Protein AF-A0A4P6EZ39-F1 (afdb_monomer_lite)

Foldseek 3Di:
DDDDDDPPPPPPPPPPPPPPPCPDDPPQDQDPDDPCVVVVVVVVVLVVQLVVLVVCCVVPVDPVSVVSNVVSVVVVVCVVVLVVLFVVFKDKDKDWPDQWDAAQDKTKIKIKIFGPFQRAPWKWWQWDWAAAPPDPDRPTRTGTDIDHPPSDRMDMDIDIDRGNHIHRDPPPPDDRPDGDGD

Sequence (182 aa):
MSRHGIPVSAQQGQSPVAAALPLAGERLLPHKGKRYRTRWAAWGLMAAAFAGSLAAAVRTGEAAFCFMAAVLSLVMLISFAAPRIALAGMTAERQLPRSSVRAGEALHGMLHIHSAIPLPFVWFSANDEAVPASSPGRECIRCGTGAMPHVRRSITAEYELALDRGYTGSAISGWPQAICLV

Radius of gyration: 23.98 Å; chains: 1; bounding box: 59×57×66 Å

Secondary structure (DSSP, 8-state):
------------------------------------THHHHHHHHHHHHHHHHHHHHHHH--HHHHHHHHHHHHHHHHHHHHHHHHHHTEEEEEE-S-SEE-TT-EEEEEEEEEESS--TT--EEEEEEE--TT-SS---EEEEEEE---S-SEEEEEEEEE-SS-EE--------S--EE-

pLDDT: mean 73.76, std 16.38, range [42.06, 97.25]

Organism: NCBI:txid2509456

Structure (mmCIF, N/CA/C/O backbone):
data_AF-A0A4P6EZ39-F1
#
_entry.id   AF-A0A4P6EZ39-F1
#
loop_
_atom_site.group_PDB
_atom_site.id
_atom_site.type_symbol
_atom_site.label_atom_id
_atom_site.label_alt_id
_atom_site.label_comp_id
_atom_site.label_asym_id
_atom_site.label_entity_id
_atom_site.label_seq_id
_atom_site.pdbx_PDB_ins_code
_atom_site.Cartn_x
_atom_site.Cartn_y
_atom_site.Cartn_z
_atom_site.occupancy
_atom_site.B_iso_or_equiv
_atom_site.auth_seq_id
_atom_site.auth_comp_id
_atom_site.auth_asym_id
_atom_site.auth_atom_id
_atom_site.pdbx_PDB_model_num
ATOM 1 N N . MET A 1 1 ? 41.288 -40.988 -26.581 1.00 52.28 1 MET A N 1
ATOM 2 C CA . MET A 1 1 ? 40.755 -40.039 -25.578 1.00 52.28 1 MET A CA 1
ATOM 3 C C . MET A 1 1 ? 39.363 -39.608 -26.019 1.00 52.28 1 MET A C 1
ATOM 5 O O . MET A 1 1 ? 39.230 -38.674 -26.799 1.00 52.28 1 MET A O 1
ATOM 9 N N . SER A 1 2 ? 38.338 -40.355 -25.605 1.00 50.62 2 SER A N 1
ATOM 10 C CA . SER A 1 2 ? 36.946 -40.127 -26.010 1.00 50.62 2 SER A CA 1
ATOM 11 C C . SER A 1 2 ? 36.288 -39.119 -25.074 1.00 50.62 2 SER A C 1
ATOM 13 O O . SER A 1 2 ? 36.187 -39.364 -23.875 1.00 50.62 2 SER A O 1
ATOM 15 N N . ARG A 1 3 ? 35.847 -37.979 -25.616 1.00 56.06 3 ARG A N 1
ATOM 16 C CA . ARG A 1 3 ? 35.007 -37.017 -24.895 1.00 56.06 3 ARG A CA 1
ATOM 17 C C . ARG A 1 3 ? 33.594 -37.590 -24.805 1.00 56.06 3 ARG A C 1
ATOM 19 O O . ARG A 1 3 ? 32.886 -37.639 -25.806 1.00 56.06 3 ARG A O 1
ATOM 26 N N . HIS A 1 4 ? 33.197 -38.034 -23.618 1.00 58.97 4 HIS A N 1
ATOM 27 C CA . HIS A 1 4 ? 31.795 -38.294 -23.308 1.00 58.97 4 HIS A CA 1
ATOM 28 C C . HIS A 1 4 ? 31.039 -36.964 -23.260 1.00 58.97 4 HIS A C 1
ATOM 30 O O . HIS A 1 4 ? 31.314 -36.110 -22.419 1.00 58.97 4 HIS A O 1
ATOM 36 N N . GLY A 1 5 ? 30.124 -36.782 -24.212 1.00 55.16 5 GLY A N 1
ATOM 37 C CA . GLY A 1 5 ? 29.180 -35.674 -24.228 1.00 55.16 5 GLY A CA 1
ATOM 38 C C . GLY A 1 5 ? 28.148 -35.857 -23.122 1.00 55.16 5 GLY A C 1
ATOM 39 O O . GLY A 1 5 ? 27.493 -36.893 -23.045 1.00 55.16 5 GLY A O 1
ATOM 40 N N . ILE A 1 6 ? 28.020 -34.849 -22.264 1.00 62.12 6 ILE A N 1
ATOM 41 C CA . ILE A 1 6 ? 26.938 -34.758 -21.287 1.00 62.12 6 ILE A CA 1
ATOM 42 C C . ILE A 1 6 ? 25.687 -34.299 -22.049 1.00 62.12 6 ILE A C 1
ATOM 44 O O . ILE A 1 6 ? 25.729 -33.228 -22.662 1.00 62.12 6 ILE A O 1
ATOM 48 N N . PRO A 1 7 ? 24.582 -35.063 -22.047 1.00 62.81 7 PRO A N 1
ATOM 49 C CA . PRO A 1 7 ? 23.332 -34.593 -22.617 1.00 62.81 7 PRO A CA 1
ATOM 50 C C . PRO A 1 7 ? 22.772 -33.485 -21.720 1.00 62.81 7 PRO A C 1
ATOM 52 O O . PRO A 1 7 ? 22.279 -33.735 -20.620 1.00 62.81 7 PRO A O 1
ATOM 55 N N . VAL A 1 8 ? 22.861 -32.241 -22.195 1.00 63.12 8 VAL A N 1
ATOM 56 C CA . VAL A 1 8 ? 22.140 -31.103 -21.620 1.00 63.12 8 VAL A CA 1
ATOM 57 C C . VAL A 1 8 ? 20.658 -31.346 -21.879 1.00 63.12 8 VAL A C 1
ATOM 59 O O . VAL A 1 8 ? 20.129 -31.048 -22.947 1.00 63.12 8 VAL A O 1
ATOM 62 N N . SER A 1 9 ? 19.997 -31.956 -20.901 1.00 57.66 9 SER A N 1
ATOM 63 C CA . SER A 1 9 ? 18.547 -32.079 -20.885 1.00 57.66 9 SER A CA 1
ATOM 64 C C . SER A 1 9 ? 17.978 -30.688 -20.640 1.00 57.66 9 SER A C 1
ATOM 66 O O . SER A 1 9 ? 17.965 -30.197 -19.513 1.00 57.66 9 SER A O 1
ATOM 68 N N . ALA A 1 10 ? 17.551 -30.033 -21.719 1.00 49.94 10 ALA A N 1
ATOM 69 C CA . ALA A 1 10 ? 16.733 -28.834 -21.673 1.00 49.94 10 ALA A CA 1
ATOM 70 C C . ALA A 1 10 ? 15.385 -29.198 -21.035 1.00 49.94 10 ALA A C 1
ATOM 72 O O . ALA A 1 10 ? 14.413 -29.518 -21.718 1.00 49.94 10 ALA A O 1
ATOM 73 N N . GLN A 1 11 ? 15.328 -29.186 -19.703 1.00 46.72 11 GLN A N 1
ATOM 74 C CA . GLN A 1 11 ? 14.069 -29.150 -18.975 1.00 46.72 11 GLN A CA 1
ATOM 75 C C . GLN A 1 11 ? 13.480 -27.752 -19.168 1.00 46.72 11 GLN A C 1
ATOM 77 O O . GLN A 1 11 ? 13.617 -26.851 -18.344 1.00 46.72 11 GLN A O 1
ATOM 82 N N . GLN A 1 12 ? 12.830 -27.578 -20.314 1.00 47.19 12 GLN A N 1
ATOM 83 C CA . GLN A 1 12 ? 11.865 -26.527 -20.558 1.00 47.19 12 GLN A CA 1
ATOM 84 C C . GLN A 1 12 ? 10.655 -26.851 -19.682 1.00 47.19 12 GLN A C 1
ATOM 86 O O . GLN A 1 12 ? 9.661 -27.424 -20.121 1.00 47.19 12 GLN A O 1
ATOM 91 N N . GLY A 1 13 ? 10.803 -26.568 -18.388 1.00 46.41 13 GLY A N 1
ATOM 92 C CA . GLY A 1 13 ? 9.705 -26.554 -17.449 1.00 46.41 13 GLY A CA 1
ATOM 93 C C . GLY A 1 13 ? 8.728 -25.511 -17.950 1.00 46.41 13 GLY A C 1
ATOM 94 O O . GLY A 1 13 ? 8.950 -24.314 -17.773 1.00 46.41 13 GLY A O 1
ATOM 95 N N . GLN A 1 14 ? 7.667 -25.973 -18.610 1.00 48.94 14 GLN A N 1
ATOM 96 C CA . GLN A 1 14 ? 6.398 -25.269 -18.667 1.00 48.94 14 GLN A CA 1
ATOM 97 C C . GLN A 1 14 ? 5.996 -25.006 -17.220 1.00 48.94 14 GLN A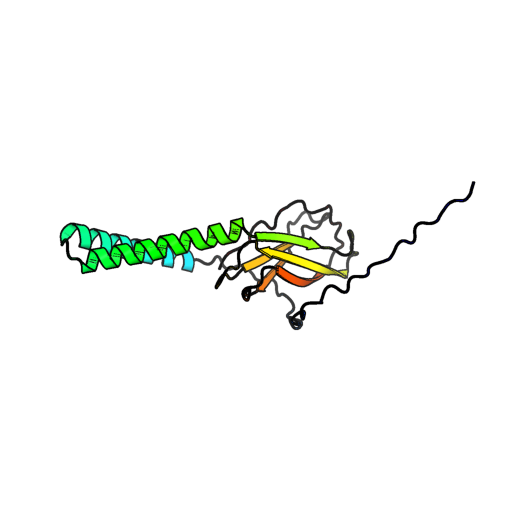 C 1
ATOM 99 O O . GLN A 1 14 ? 5.315 -25.799 -16.575 1.00 48.94 14 GLN A O 1
ATOM 104 N N . SER A 1 15 ? 6.505 -23.896 -16.689 1.00 52.16 15 SER A N 1
ATOM 105 C CA . SER A 1 15 ? 5.958 -23.271 -15.507 1.00 52.16 15 SER A CA 1
ATOM 106 C C . SER A 1 15 ? 4.475 -23.112 -15.820 1.00 52.16 15 SER A C 1
ATOM 108 O O . SER A 1 15 ? 4.169 -22.600 -16.904 1.00 52.16 15 SER A O 1
ATOM 110 N N . PRO A 1 16 ? 3.557 -23.627 -14.985 1.00 50.88 16 PRO A N 1
ATOM 111 C CA . PRO A 1 16 ? 2.140 -23.433 -15.212 1.00 50.88 16 PRO A CA 1
ATOM 112 C C . PRO A 1 16 ? 1.946 -21.925 -15.303 1.00 50.88 16 PRO A C 1
ATOM 114 O O . PRO A 1 16 ? 2.088 -21.223 -14.301 1.00 50.88 16 PRO A O 1
ATOM 117 N N . VAL A 1 17 ? 1.730 -21.437 -16.529 1.00 55.81 17 VAL A N 1
ATOM 118 C CA . VAL A 1 17 ? 1.424 -20.046 -16.839 1.00 55.81 17 VAL A CA 1
ATOM 119 C C . VAL A 1 17 ? 0.091 -19.822 -16.159 1.00 55.81 17 VAL A C 1
ATOM 121 O O . VAL A 1 17 ? -0.972 -20.135 -16.691 1.00 55.81 17 VAL A O 1
ATOM 124 N N . ALA A 1 18 ? 0.183 -19.455 -14.885 1.00 53.19 18 ALA A N 1
ATOM 125 C CA . ALA A 1 18 ? -0.925 -19.242 -13.995 1.00 53.19 18 ALA A CA 1
ATOM 126 C C . ALA A 1 18 ? -1.749 -18.161 -14.659 1.00 53.19 18 ALA A C 1
ATOM 128 O O . ALA A 1 18 ? -1.295 -17.023 -14.654 1.00 53.19 18 ALA A O 1
ATOM 129 N N . ALA A 1 19 ? -2.864 -18.579 -15.276 1.00 51.94 19 ALA A N 1
ATOM 130 C CA . ALA A 1 19 ? -3.797 -17.789 -16.069 1.00 51.94 19 ALA A CA 1
ATOM 131 C C . ALA A 1 19 ? -3.511 -16.297 -15.915 1.00 51.94 19 ALA A C 1
ATOM 133 O O . ALA A 1 19 ? -3.983 -15.673 -14.959 1.00 51.94 19 ALA A O 1
ATOM 134 N N . ALA A 1 20 ? -2.632 -15.788 -16.786 1.00 51.56 20 ALA A N 1
ATOM 135 C CA . ALA A 1 20 ? -2.335 -14.376 -16.853 1.00 51.56 20 ALA A CA 1
ATOM 136 C C . ALA A 1 20 ? -3.684 -13.741 -17.151 1.00 51.56 20 ALA A C 1
ATOM 138 O O . ALA A 1 20 ? -4.226 -13.926 -18.239 1.00 51.56 20 ALA A O 1
ATOM 139 N N . LEU A 1 21 ? -4.298 -13.138 -16.131 1.00 55.88 21 LEU A N 1
ATOM 140 C CA . LEU A 1 21 ? -5.521 -12.378 -16.311 1.00 55.88 21 LEU A CA 1
ATOM 141 C C . LEU A 1 21 ? -5.187 -11.377 -17.413 1.00 55.88 21 LEU A C 1
ATOM 143 O O . LEU A 1 21 ? -4.264 -10.585 -17.203 1.00 55.88 21 LEU A O 1
ATOM 147 N N . PRO A 1 22 ? -5.844 -11.440 -18.585 1.00 46.66 22 PRO A N 1
ATOM 148 C CA . PRO A 1 22 ? -5.61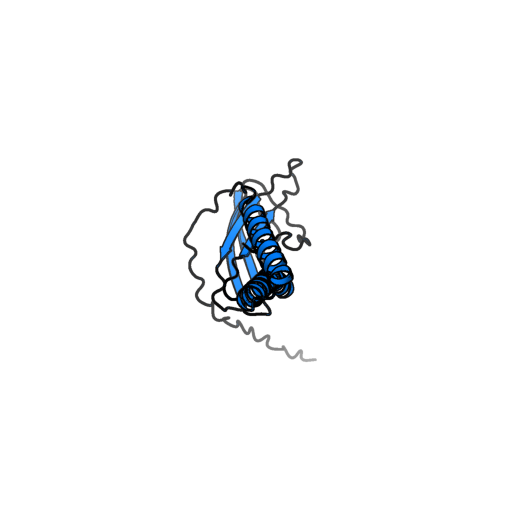7 -10.459 -19.620 1.00 46.66 22 PRO A CA 1
ATOM 149 C C . PRO A 1 22 ? -6.122 -9.142 -19.042 1.00 46.66 22 PRO A C 1
ATOM 151 O O . PRO A 1 22 ? -7.321 -8.868 -19.030 1.00 46.66 22 PRO A O 1
ATOM 154 N N . LEU A 1 23 ? -5.205 -8.361 -18.472 1.00 57.50 23 LEU A N 1
ATOM 155 C CA . LEU A 1 23 ? -5.426 -6.970 -18.127 1.00 57.50 23 LEU A CA 1
ATOM 156 C C . LEU A 1 23 ? -5.579 -6.272 -19.473 1.00 57.50 23 LEU A C 1
ATOM 158 O O . LEU A 1 23 ? -4.609 -5.909 -20.132 1.00 57.50 23 LEU A O 1
ATOM 162 N N . ALA A 1 24 ? -6.821 -6.270 -19.944 1.00 47.88 24 ALA A N 1
ATOM 163 C CA . ALA A 1 24 ? -7.220 -5.861 -21.268 1.00 47.88 24 ALA A CA 1
ATOM 164 C C . ALA A 1 24 ? -6.786 -4.419 -21.514 1.00 47.88 24 ALA A C 1
ATOM 166 O O . ALA A 1 24 ? -7.463 -3.509 -21.064 1.00 47.88 24 ALA A O 1
ATOM 167 N N . GLY A 1 25 ? -5.665 -4.236 -22.219 1.00 50.94 25 GLY A N 1
ATOM 168 C CA . GLY A 1 25 ? -5.344 -3.083 -23.064 1.00 50.94 25 GLY A CA 1
ATOM 169 C C . GLY A 1 25 ? -5.634 -1.680 -22.522 1.00 50.94 25 GLY A C 1
ATOM 170 O O . GLY A 1 25 ? -5.795 -0.762 -23.328 1.00 50.94 25 GLY A O 1
ATOM 171 N N . GLU A 1 26 ? -5.723 -1.475 -21.207 1.00 54.25 26 GLU A N 1
ATOM 172 C CA . GLU A 1 26 ? -5.863 -0.144 -20.637 1.00 54.25 26 GLU A CA 1
ATOM 173 C C . GLU A 1 26 ? -4.525 0.553 -20.829 1.00 54.25 26 GLU A C 1
ATOM 175 O O . GLU A 1 26 ? -3.557 0.323 -20.104 1.00 54.25 26 GLU A O 1
ATOM 180 N N . ARG A 1 27 ? -4.458 1.391 -21.869 1.00 55.38 27 ARG A N 1
ATOM 181 C CA . ARG A 1 27 ? -3.357 2.329 -22.060 1.00 55.38 27 ARG A CA 1
ATOM 182 C C . ARG A 1 27 ? -3.219 3.119 -20.765 1.00 55.38 27 ARG A C 1
ATOM 184 O O . ARG A 1 27 ? -4.087 3.928 -20.440 1.00 55.38 27 ARG A O 1
ATOM 191 N N . LEU A 1 28 ? -2.141 2.849 -20.036 1.00 56.59 28 LEU A N 1
ATOM 192 C CA . LEU A 1 28 ? -1.791 3.506 -18.784 1.00 56.59 28 LEU A CA 1
ATOM 193 C C . LEU A 1 28 ? -1.626 5.005 -19.049 1.00 56.59 28 LEU A C 1
ATOM 195 O O . LEU A 1 28 ? -0.567 5.471 -19.465 1.00 56.59 28 LEU A O 1
ATOM 199 N N . LEU A 1 29 ? -2.702 5.765 -18.854 1.00 58.75 29 LEU A N 1
ATOM 200 C CA . LEU A 1 29 ? -2.655 7.215 -18.947 1.00 58.75 29 LEU A CA 1
ATOM 201 C C . LEU A 1 29 ? -1.790 7.753 -17.799 1.00 58.75 29 LEU A C 1
ATOM 203 O O . LEU A 1 29 ? -1.890 7.254 -16.673 1.00 58.75 29 LEU A O 1
ATOM 207 N N . PRO A 1 30 ? -0.967 8.788 -18.043 1.00 56.34 30 PRO A N 1
ATOM 208 C CA . PRO A 1 30 ? -0.115 9.380 -17.020 1.00 56.34 30 PRO A CA 1
ATOM 209 C C . PRO A 1 30 ? -0.975 9.917 -15.870 1.0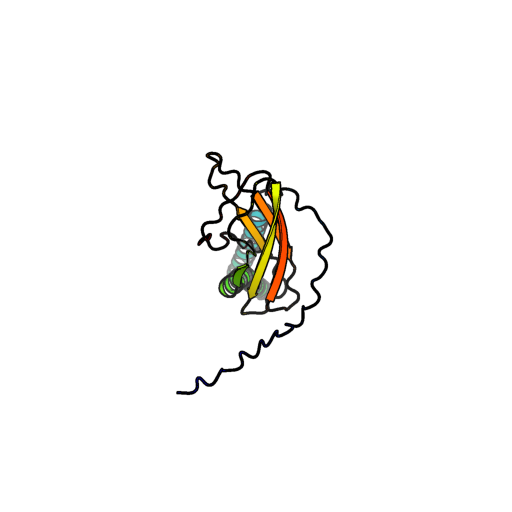0 56.34 30 PRO A C 1
ATOM 211 O O . PRO A 1 30 ? -1.619 10.966 -15.970 1.00 56.34 30 PRO A O 1
ATOM 214 N N . HIS A 1 31 ? -1.015 9.185 -14.756 1.00 57.19 31 HIS A N 1
ATOM 215 C CA . HIS A 1 31 ? -1.828 9.568 -13.611 1.00 57.19 31 HIS A CA 1
ATOM 216 C C . HIS A 1 31 ? -1.117 10.679 -12.832 1.00 57.19 31 HIS A C 1
ATOM 218 O O . HIS A 1 31 ? -0.142 10.451 -12.111 1.00 57.19 31 HIS A O 1
ATOM 224 N N . LYS A 1 32 ? -1.602 11.917 -12.979 1.00 63.53 32 LYS A N 1
ATOM 225 C CA . LYS A 1 32 ? -1.108 13.079 -12.229 1.00 63.53 32 LYS A CA 1
ATOM 226 C C . LYS A 1 32 ? -1.484 12.894 -10.755 1.00 63.53 32 LYS A C 1
ATOM 228 O O . LYS A 1 32 ? -2.610 13.181 -10.354 1.00 63.53 32 LYS A O 1
ATOM 233 N N . GLY A 1 33 ? -0.555 12.356 -9.964 1.00 59.41 33 GLY A N 1
ATOM 234 C CA . GLY A 1 33 ? -0.793 11.960 -8.577 1.00 59.41 33 GLY A CA 1
ATOM 235 C C . GLY A 1 33 ? -1.292 13.121 -7.717 1.00 59.41 33 GLY A C 1
ATOM 236 O O . GLY A 1 33 ? -0.505 13.933 -7.232 1.00 59.41 33 GLY A O 1
ATOM 237 N N . LYS A 1 34 ? -2.607 13.202 -7.488 1.00 64.50 34 LYS A N 1
ATOM 238 C CA . LYS A 1 34 ? -3.161 14.090 -6.463 1.00 64.50 34 LYS A CA 1
ATOM 239 C C . LYS A 1 34 ? -2.716 13.555 -5.107 1.00 64.50 34 LYS A C 1
ATOM 241 O O . LYS A 1 34 ? -3.057 12.437 -4.726 1.00 64.50 34 LYS A O 1
ATOM 246 N N . ARG A 1 35 ? -1.940 14.358 -4.376 1.00 67.88 35 ARG A N 1
ATOM 247 C CA . ARG A 1 35 ? -1.488 14.037 -3.017 1.00 67.88 35 ARG A CA 1
ATOM 248 C C . ARG A 1 35 ? -2.725 13.768 -2.151 1.00 67.88 35 ARG A C 1
ATOM 250 O O . ARG A 1 35 ? -3.538 14.667 -1.944 1.00 67.88 35 ARG A O 1
ATOM 257 N N . TYR A 1 36 ? -2.886 12.529 -1.694 1.00 68.12 36 TYR A N 1
ATOM 258 C CA . TYR A 1 36 ? -4.086 12.041 -1.006 1.00 68.12 36 TYR A CA 1
ATOM 259 C C . TYR A 1 36 ? -4.200 12.681 0.398 1.00 68.12 36 TYR A C 1
ATOM 261 O O . TYR A 1 36 ? -3.721 12.139 1.394 1.00 68.12 36 TYR A O 1
ATOM 269 N N . ARG A 1 37 ? -4.768 13.896 0.493 1.00 80.00 37 ARG A N 1
ATOM 270 C CA . ARG A 1 37 ? -4.895 14.656 1.762 1.00 80.00 37 ARG A CA 1
ATOM 271 C C . ARG A 1 37 ? -5.855 14.002 2.760 1.00 80.00 37 ARG A C 1
ATOM 273 O O . ARG A 1 37 ? -5.719 14.212 3.961 1.00 80.00 37 ARG A O 1
ATOM 280 N N . THR A 1 38 ? -6.787 13.190 2.272 1.00 84.69 38 THR A N 1
ATOM 281 C CA . THR A 1 38 ? -7.801 12.477 3.065 1.00 84.69 38 THR A CA 1
ATOM 282 C C . THR A 1 38 ? -7.193 11.547 4.114 1.00 84.69 38 THR A C 1
ATOM 284 O O . THR A 1 38 ? -7.775 11.387 5.183 1.00 84.69 38 THR A O 1
ATOM 287 N N . ARG A 1 39 ? -5.986 11.012 3.877 1.00 82.56 39 ARG A N 1
ATOM 288 C CA . ARG A 1 39 ? -5.302 10.136 4.841 1.00 82.56 39 ARG A CA 1
ATOM 289 C C . ARG A 1 39 ? -4.998 10.868 6.149 1.00 82.56 39 ARG A C 1
ATOM 291 O O . ARG A 1 39 ? -5.336 10.369 7.213 1.00 82.56 39 ARG A O 1
ATOM 298 N N . TRP A 1 40 ? -4.431 12.071 6.079 1.00 88.31 40 TRP A N 1
ATOM 299 C CA . TRP A 1 40 ? -4.103 12.855 7.276 1.00 88.31 40 TRP A CA 1
ATOM 300 C C . TRP A 1 40 ? -5.345 13.266 8.069 1.00 88.31 40 TRP A C 1
ATOM 302 O O . TRP A 1 40 ? -5.321 13.230 9.296 1.00 88.31 40 TRP A O 1
ATOM 312 N N . ALA A 1 41 ? -6.443 13.590 7.380 1.00 91.62 41 ALA A N 1
ATOM 313 C CA . ALA A 1 41 ? -7.713 13.898 8.030 1.00 91.62 41 ALA A CA 1
ATOM 314 C C . ALA A 1 41 ? -8.285 12.680 8.776 1.00 91.62 41 ALA A C 1
ATOM 316 O O . ALA A 1 41 ? -8.695 12.809 9.927 1.00 91.62 41 ALA A O 1
ATOM 317 N N . ALA A 1 42 ? -8.246 11.494 8.158 1.00 89.19 42 ALA A N 1
ATOM 318 C CA . ALA A 1 42 ? -8.701 10.257 8.791 1.00 89.19 42 ALA A CA 1
ATOM 319 C C . ALA A 1 42 ? -7.886 9.920 10.052 1.00 89.19 42 ALA A C 1
ATOM 321 O O . ALA A 1 42 ? -8.462 9.613 11.093 1.00 89.19 42 ALA A O 1
ATOM 322 N N . TRP A 1 43 ? -6.555 10.048 9.990 1.00 90.44 43 TRP A N 1
ATOM 323 C CA . TRP A 1 43 ? -5.690 9.840 11.158 1.00 90.44 43 TRP A CA 1
ATOM 324 C C . TRP A 1 43 ? -5.953 10.857 12.270 1.00 90.44 43 TRP A C 1
ATOM 326 O O . TRP A 1 43 ? -6.009 10.474 13.436 1.00 90.44 43 TRP A O 1
ATOM 336 N N . GLY A 1 44 ? -6.165 12.129 11.922 1.00 94.81 44 GLY A N 1
ATOM 337 C CA . GLY A 1 44 ? -6.524 13.165 12.890 1.00 94.81 44 GLY A CA 1
ATOM 338 C C . GLY A 1 44 ? -7.849 12.870 13.594 1.00 94.81 44 GLY A C 1
ATOM 339 O O . GLY A 1 44 ? -7.922 12.956 14.817 1.00 94.81 44 GLY A O 1
ATOM 340 N N . LEU A 1 45 ? -8.870 12.451 12.841 1.00 94.94 45 LEU A N 1
ATOM 341 C CA . LEU A 1 45 ? -10.175 12.086 13.395 1.00 94.94 45 LEU A CA 1
ATOM 342 C C . LEU A 1 45 ? -10.077 10.875 14.333 1.00 94.94 45 LEU A C 1
ATOM 344 O O . LEU A 1 45 ? -10.623 10.910 15.433 1.00 94.94 45 LEU A O 1
ATOM 348 N N . MET A 1 46 ? -9.345 9.831 13.932 1.00 92.75 46 MET A N 1
ATOM 349 C CA . MET A 1 46 ? -9.127 8.644 14.768 1.00 92.75 46 MET A CA 1
ATOM 350 C C . MET A 1 46 ? -8.364 8.980 16.052 1.00 92.75 46 MET A C 1
ATOM 352 O O . MET A 1 46 ? -8.764 8.546 17.129 1.00 92.75 46 MET A O 1
ATOM 356 N N . ALA A 1 47 ? -7.313 9.801 15.966 1.00 94.50 47 ALA A N 1
ATOM 357 C CA . ALA A 1 47 ? -6.555 10.240 17.134 1.00 94.50 47 ALA A CA 1
ATOM 358 C C . ALA A 1 47 ? -7.403 11.098 18.088 1.00 94.50 47 ALA A C 1
ATOM 360 O O . ALA A 1 47 ? -7.319 10.926 19.303 1.00 94.50 47 ALA A O 1
ATOM 361 N N . ALA A 1 48 ? -8.253 11.980 17.554 1.00 96.62 48 ALA A N 1
ATOM 362 C CA . ALA A 1 48 ? -9.171 12.789 18.352 1.00 96.62 48 ALA A CA 1
ATOM 363 C C . ALA A 1 48 ? -10.227 11.925 19.062 1.00 96.62 48 ALA A C 1
ATOM 365 O O . ALA A 1 48 ? -10.453 12.099 20.259 1.00 96.62 48 ALA A O 1
ATOM 366 N N . ALA A 1 49 ? -10.825 10.958 18.357 1.00 94.44 49 ALA A N 1
ATOM 367 C CA . ALA A 1 49 ? -11.772 10.009 18.942 1.00 94.44 49 ALA A CA 1
ATOM 368 C C . ALA A 1 49 ? -11.115 9.161 20.041 1.00 94.44 49 ALA A C 1
ATOM 370 O O . ALA A 1 49 ? -11.679 8.995 21.123 1.00 94.44 49 ALA A O 1
ATOM 371 N N . PHE A 1 50 ? -9.890 8.688 19.797 1.00 95.19 50 PHE A N 1
ATOM 372 C CA . PHE A 1 50 ? -9.112 7.947 20.781 1.00 95.19 50 PHE A CA 1
ATOM 373 C C . PHE A 1 50 ? -8.833 8.790 22.031 1.00 95.19 50 PHE A C 1
ATOM 375 O O . PHE A 1 50 ? -9.189 8.374 23.133 1.00 95.19 50 PHE A O 1
ATOM 382 N N . ALA A 1 51 ? -8.294 10.002 21.873 1.00 96.69 51 ALA A N 1
ATOM 383 C CA . ALA A 1 51 ? -8.012 10.901 22.991 1.0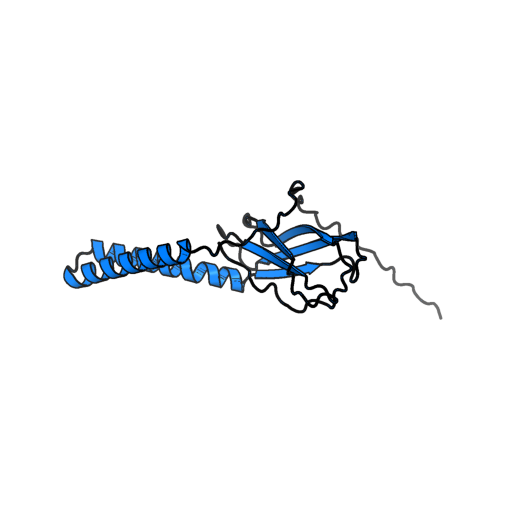0 96.69 51 ALA A CA 1
ATOM 384 C C . ALA A 1 51 ? -9.279 11.259 23.787 1.00 96.69 51 ALA A C 1
ATOM 386 O O . ALA A 1 51 ? -9.244 11.270 25.016 1.00 96.69 51 ALA A O 1
ATOM 387 N N . GLY A 1 52 ? -10.405 11.491 23.104 1.00 95.25 52 GLY A N 1
ATOM 388 C CA . GLY A 1 52 ? -11.699 11.736 23.741 1.00 95.25 52 GLY A CA 1
ATOM 389 C C . GLY A 1 52 ? -12.184 10.540 24.562 1.00 95.25 52 GLY A C 1
ATOM 390 O O . GLY A 1 52 ? -12.557 10.706 25.722 1.00 95.25 52 GLY A O 1
ATOM 391 N N . SER A 1 53 ? -12.110 9.330 23.998 1.00 93.62 53 SER A N 1
ATOM 392 C CA . SER A 1 53 ? -12.492 8.100 24.704 1.00 93.62 53 SER A CA 1
ATOM 393 C C . SER A 1 53 ? -11.604 7.826 25.919 1.00 93.62 53 SER A C 1
ATOM 395 O O . SER A 1 53 ? -12.108 7.486 26.987 1.00 93.62 53 SER A O 1
ATOM 397 N N . LEU A 1 54 ? -10.295 8.059 25.794 1.00 95.00 54 LEU A N 1
ATOM 398 C CA . LEU A 1 54 ? -9.338 7.880 26.878 1.00 95.00 54 LEU A CA 1
ATOM 399 C C . LEU A 1 54 ? -9.562 8.906 27.995 1.00 95.00 54 LEU A C 1
ATOM 401 O O . LEU A 1 54 ? -9.578 8.547 29.169 1.00 95.00 54 LEU A O 1
ATOM 405 N N . ALA A 1 55 ? -9.794 10.174 27.646 1.00 96.44 55 ALA A N 1
ATOM 406 C CA . ALA A 1 55 ? -10.100 11.217 28.621 1.00 96.44 55 ALA A CA 1
ATOM 407 C C . ALA A 1 55 ? -11.411 10.935 29.374 1.00 96.44 55 ALA A C 1
ATOM 409 O O . ALA A 1 55 ? -11.477 11.138 30.587 1.00 96.44 55 ALA A O 1
ATOM 410 N N . ALA A 1 56 ? -12.441 10.442 28.677 1.00 94.50 56 ALA A N 1
ATOM 411 C CA . ALA A 1 56 ? -13.698 10.028 29.294 1.00 94.50 56 ALA A CA 1
ATOM 412 C C . ALA A 1 56 ? -13.502 8.829 30.235 1.00 94.50 56 ALA A C 1
ATOM 414 O O . ALA A 1 56 ? -13.991 8.865 31.366 1.00 94.50 56 ALA A O 1
ATOM 415 N N . ALA A 1 57 ? -12.726 7.823 29.816 1.00 95.69 57 ALA A N 1
ATOM 416 C CA . ALA A 1 57 ? -12.396 6.649 30.623 1.00 95.69 57 ALA A CA 1
ATOM 417 C C . ALA A 1 57 ? -11.667 7.025 31.922 1.00 95.69 57 ALA A C 1
ATOM 419 O O . ALA A 1 57 ? -12.045 6.560 32.993 1.00 95.69 57 ALA A O 1
ATOM 420 N N . VAL A 1 58 ? -10.679 7.923 31.847 1.00 96.56 58 VAL A N 1
ATOM 421 C CA . VAL A 1 58 ? -9.913 8.380 33.021 1.00 96.56 58 VAL A CA 1
ATOM 422 C C . VAL A 1 58 ? -10.780 9.180 33.999 1.00 96.56 58 VAL A C 1
ATOM 424 O O . VAL A 1 58 ? -10.562 9.102 35.204 1.00 96.56 58 VAL A O 1
ATOM 427 N N . ARG A 1 59 ? -11.759 9.952 33.508 1.00 97.25 59 ARG A N 1
ATOM 428 C CA . ARG A 1 59 ? -12.610 10.799 34.363 1.00 97.25 59 ARG A CA 1
ATOM 429 C C . ARG A 1 59 ? -13.771 10.058 35.012 1.00 97.25 59 ARG A C 1
ATOM 431 O O . ARG A 1 59 ? -14.089 10.339 36.159 1.00 97.25 59 ARG A O 1
ATOM 438 N N . THR A 1 60 ? -14.436 9.184 34.263 1.00 95.00 60 THR A N 1
ATOM 439 C CA . THR A 1 60 ? -15.671 8.520 34.716 1.00 95.00 60 THR A CA 1
ATOM 440 C C . THR A 1 60 ? -15.412 7.133 35.293 1.00 95.00 60 THR A C 1
ATOM 442 O O . THR A 1 60 ? -16.170 6.680 36.142 1.00 95.00 60 THR A O 1
ATOM 445 N N . GLY A 1 61 ? -14.353 6.451 34.841 1.00 93.25 61 GLY A N 1
ATOM 446 C CA . GLY A 1 61 ? -14.079 5.062 35.204 1.00 93.25 61 GLY A CA 1
ATOM 447 C C . GLY A 1 61 ? -15.098 4.058 34.655 1.00 93.25 61 GLY A C 1
ATOM 448 O O . GLY A 1 61 ? -15.055 2.889 35.034 1.00 93.25 61 GLY A O 1
ATOM 449 N N . GLU A 1 62 ? -16.019 4.471 33.777 1.00 95.31 62 GLU A N 1
ATOM 450 C CA . GLU A 1 62 ? -17.027 3.560 33.239 1.00 95.31 62 GLU A CA 1
ATOM 451 C C . GLU A 1 62 ? -16.407 2.538 32.282 1.00 95.31 62 GLU A C 1
ATOM 453 O O . GLU A 1 62 ? -15.609 2.862 31.394 1.00 95.31 62 GLU A O 1
ATOM 458 N N . ALA A 1 63 ? -16.850 1.285 32.411 1.00 95.12 63 ALA A N 1
ATOM 459 C CA . ALA A 1 63 ? -16.361 0.173 31.600 1.00 95.12 63 ALA A CA 1
ATOM 460 C C . ALA A 1 63 ? -16.548 0.407 30.089 1.00 95.12 63 ALA A C 1
ATOM 462 O O . ALA A 1 63 ? -15.715 -0.022 29.289 1.00 95.12 63 ALA A O 1
ATOM 463 N N . ALA A 1 64 ? -17.606 1.125 29.695 1.00 94.69 64 ALA A N 1
ATOM 464 C CA . ALA A 1 64 ? -17.901 1.425 28.297 1.00 94.69 64 ALA A CA 1
ATOM 465 C C . ALA A 1 64 ? -16.797 2.263 27.625 1.00 94.69 64 ALA A C 1
ATOM 467 O O . ALA A 1 64 ? -16.368 1.938 26.515 1.00 94.69 64 ALA A O 1
ATOM 468 N N . PHE A 1 65 ? -16.283 3.301 28.295 1.00 93.44 65 PHE A N 1
ATOM 469 C CA . PHE A 1 65 ? -15.223 4.141 27.730 1.00 93.44 65 PHE A CA 1
ATOM 470 C C . PHE A 1 65 ? -13.879 3.413 27.678 1.00 93.44 65 PHE A C 1
ATOM 472 O O . PHE A 1 65 ? -13.161 3.541 26.686 1.00 93.44 65 PHE A O 1
ATOM 479 N N . CYS A 1 66 ? -13.565 2.594 28.687 1.00 93.12 66 CYS A N 1
ATOM 480 C CA . CYS A 1 66 ? -12.385 1.725 28.665 1.00 93.12 66 CYS A CA 1
ATOM 481 C C . CYS A 1 66 ? -12.434 0.741 27.488 1.00 93.12 66 CYS A C 1
ATOM 483 O O . CYS A 1 66 ? -11.439 0.575 26.781 1.00 93.12 66 CYS A O 1
ATOM 485 N N . PHE A 1 67 ? -13.598 0.132 27.235 1.00 94.50 67 PHE A N 1
ATOM 486 C CA . PHE A 1 67 ? -13.801 -0.753 26.090 1.00 94.50 67 PHE A CA 1
ATOM 487 C C . PHE A 1 67 ? -13.616 -0.013 24.758 1.00 94.50 67 PHE A C 1
ATOM 489 O O . PHE A 1 67 ? -12.855 -0.473 23.907 1.00 94.50 67 PHE A O 1
ATOM 496 N N . MET A 1 68 ? -14.233 1.163 24.587 1.00 95.31 68 MET A N 1
ATOM 497 C CA . MET A 1 68 ? -14.036 1.984 23.385 1.00 95.31 68 MET A CA 1
ATOM 498 C C . MET A 1 68 ? -12.565 2.355 23.161 1.00 95.31 68 MET A C 1
ATOM 500 O O . MET A 1 68 ? -12.067 2.214 22.043 1.00 95.31 68 MET A O 1
ATOM 504 N N . ALA A 1 69 ? -11.857 2.790 24.207 1.00 93.31 69 ALA A N 1
ATOM 505 C CA . ALA A 1 69 ? -10.441 3.139 24.124 1.00 93.31 69 ALA A CA 1
ATOM 506 C C . ALA A 1 69 ? -9.577 1.926 23.741 1.00 93.31 69 ALA A C 1
ATOM 508 O O . ALA A 1 69 ? -8.676 2.049 22.908 1.00 93.31 69 ALA A O 1
ATOM 509 N N . ALA A 1 70 ? -9.871 0.744 24.290 1.00 96.06 70 ALA A N 1
ATOM 510 C CA . ALA A 1 70 ? -9.176 -0.495 23.947 1.00 96.06 70 ALA A CA 1
ATOM 511 C C . ALA A 1 70 ? -9.396 -0.889 22.476 1.00 96.06 70 ALA A C 1
ATOM 513 O O . ALA A 1 70 ? -8.430 -1.179 21.768 1.00 96.06 70 ALA A O 1
ATOM 514 N N . VAL A 1 71 ? -10.640 -0.833 21.987 1.00 96.25 71 VAL A N 1
ATOM 515 C CA . VAL A 1 71 ? -10.967 -1.133 20.583 1.00 96.25 71 VAL A CA 1
ATOM 516 C C . VAL A 1 71 ? -10.276 -0.150 19.638 1.00 96.25 71 VAL A C 1
ATOM 518 O O . VAL A 1 71 ? -9.630 -0.577 18.682 1.00 96.25 71 VAL A O 1
ATOM 521 N N . LEU A 1 72 ? -10.343 1.155 19.916 1.00 94.88 72 LEU A N 1
ATOM 522 C CA . LEU A 1 72 ? -9.661 2.169 19.107 1.00 94.88 72 LEU A CA 1
ATOM 523 C C . LEU A 1 72 ? -8.139 1.976 19.113 1.00 94.88 72 LEU A C 1
ATOM 525 O O . LEU A 1 72 ? -7.519 2.059 18.053 1.00 94.88 72 LEU A O 1
ATOM 529 N N . SER A 1 73 ? -7.544 1.642 20.263 1.00 95.19 73 SER A N 1
ATOM 530 C CA . SER A 1 73 ? -6.110 1.324 20.352 1.00 95.19 73 SER A CA 1
ATOM 531 C C . SER A 1 73 ? -5.743 0.147 19.455 1.00 95.19 73 SER A C 1
ATOM 533 O O . SER A 1 73 ? -4.764 0.217 18.714 1.00 95.19 73 SER A O 1
ATOM 535 N N . LEU A 1 74 ? -6.542 -0.924 19.486 1.00 95.88 74 LEU A N 1
ATOM 536 C CA . LEU A 1 74 ? -6.320 -2.110 18.666 1.00 95.88 74 LEU A CA 1
ATOM 537 C C . LEU A 1 74 ? -6.432 -1.783 17.172 1.00 95.88 74 LEU A C 1
ATOM 539 O O . LEU A 1 74 ? -5.570 -2.183 16.392 1.00 95.88 74 LEU A O 1
ATOM 543 N N . VAL A 1 75 ? -7.445 -1.010 16.774 1.00 93.19 75 VAL A N 1
ATOM 544 C CA . VAL A 1 75 ? -7.622 -0.566 15.384 1.00 93.19 75 VAL A CA 1
ATOM 545 C C . VAL A 1 75 ? -6.430 0.273 14.924 1.00 93.19 75 VAL A C 1
ATOM 547 O O . VAL A 1 75 ? -5.905 0.028 13.837 1.00 93.19 75 VAL A O 1
ATOM 550 N N . MET A 1 76 ? -5.956 1.222 15.737 1.00 93.00 76 MET A N 1
ATOM 551 C CA . MET A 1 76 ? -4.773 2.028 15.414 1.00 93.00 76 MET A CA 1
ATOM 552 C C . MET A 1 76 ? -3.512 1.164 15.301 1.00 93.00 76 MET A C 1
ATOM 554 O O . MET A 1 76 ? -2.748 1.323 14.347 1.00 93.00 76 MET A O 1
ATOM 558 N N . LEU A 1 77 ? -3.321 0.222 16.229 1.00 93.31 77 LEU A N 1
ATOM 559 C CA . LEU A 1 77 ? -2.183 -0.694 16.233 1.00 93.31 77 LEU A CA 1
ATOM 560 C C . LEU A 1 77 ? -2.161 -1.555 14.967 1.00 93.31 77 LEU A C 1
ATOM 562 O O . LEU A 1 77 ? -1.140 -1.601 14.284 1.00 93.31 77 LEU A O 1
ATOM 566 N N . ILE A 1 78 ? -3.286 -2.182 14.612 1.00 90.75 78 ILE A N 1
ATOM 567 C CA . ILE A 1 78 ? -3.407 -3.009 13.403 1.00 90.75 78 ILE A CA 1
ATOM 568 C C . ILE A 1 78 ? -3.209 -2.153 12.149 1.00 90.75 78 ILE A C 1
ATOM 570 O O . ILE A 1 78 ? -2.440 -2.534 11.268 1.00 90.75 78 ILE A O 1
ATOM 574 N N . SER A 1 79 ? -3.830 -0.972 12.090 1.00 87.50 79 SER A N 1
ATOM 575 C CA . SER A 1 79 ? -3.720 -0.053 10.947 1.00 87.50 79 SER A CA 1
ATOM 576 C C . SER A 1 79 ? -2.287 0.415 10.695 1.00 87.50 79 SER A C 1
ATOM 578 O O . SER A 1 79 ? -1.932 0.735 9.563 1.00 87.50 79 SER A O 1
ATOM 580 N N . PHE A 1 80 ? -1.452 0.464 11.734 1.00 87.56 80 PHE A N 1
ATOM 581 C CA . PHE A 1 80 ? -0.045 0.832 11.620 1.00 87.56 80 PHE A CA 1
ATOM 582 C C . PHE A 1 80 ? 0.873 -0.371 11.371 1.00 87.56 80 PHE A C 1
ATOM 584 O O . PHE A 1 80 ? 1.794 -0.298 10.553 1.00 87.56 80 PHE A O 1
ATOM 591 N N . ALA A 1 81 ? 0.623 -1.486 12.058 1.00 89.19 81 ALA A N 1
ATOM 592 C CA . ALA A 1 81 ? 1.435 -2.692 11.962 1.00 89.19 81 ALA A CA 1
ATOM 593 C C . ALA A 1 81 ? 1.255 -3.398 10.615 1.00 89.19 81 ALA A C 1
ATOM 595 O O . ALA A 1 81 ? 2.250 -3.772 9.993 1.00 89.19 81 ALA A O 1
ATOM 596 N N . ALA A 1 82 ? 0.016 -3.536 10.130 1.00 85.50 82 ALA A N 1
ATOM 597 C CA . ALA A 1 82 ? -0.275 -4.278 8.907 1.00 85.50 82 ALA A CA 1
ATOM 598 C C . ALA A 1 82 ? 0.483 -3.722 7.685 1.00 85.50 82 ALA A C 1
ATOM 600 O O . ALA A 1 82 ? 1.148 -4.511 7.012 1.00 85.50 82 ALA A O 1
ATOM 601 N N . PRO A 1 83 ? 0.525 -2.396 7.433 1.00 83.62 83 PRO A N 1
ATOM 602 C CA . PRO A 1 83 ? 1.332 -1.846 6.350 1.00 83.62 83 PRO A CA 1
ATOM 603 C C . PRO A 1 83 ? 2.834 -2.113 6.477 1.00 83.62 83 PRO A C 1
ATOM 605 O O . PRO A 1 83 ? 3.515 -2.343 5.481 1.00 83.62 83 PRO A O 1
ATOM 608 N N . ARG A 1 84 ? 3.382 -2.092 7.696 1.00 86.56 84 ARG A N 1
ATOM 609 C CA . ARG A 1 84 ? 4.815 -2.347 7.899 1.00 86.56 84 ARG A CA 1
ATOM 610 C C . ARG A 1 84 ? 5.179 -3.801 7.674 1.00 86.56 84 ARG A C 1
ATOM 612 O O . ARG A 1 84 ? 6.179 -4.073 7.019 1.00 86.56 84 ARG A O 1
ATOM 619 N N . ILE A 1 85 ? 4.356 -4.713 8.180 1.00 85.75 85 ILE A N 1
ATOM 620 C CA . ILE A 1 85 ? 4.520 -6.149 7.952 1.00 85.75 85 ILE A CA 1
ATOM 621 C C . ILE A 1 85 ? 4.377 -6.449 6.457 1.00 85.75 85 ILE A C 1
ATOM 623 O O . ILE A 1 85 ? 5.170 -7.209 5.906 1.00 85.75 85 ILE A O 1
ATOM 627 N N . ALA A 1 86 ? 3.425 -5.790 5.788 1.00 82.62 86 ALA A N 1
ATOM 628 C CA . ALA A 1 86 ? 3.237 -5.901 4.350 1.00 82.62 86 ALA A CA 1
ATOM 629 C C . ALA A 1 86 ? 4.491 -5.501 3.566 1.00 82.62 86 ALA A C 1
ATOM 631 O O . ALA A 1 86 ? 4.953 -6.268 2.727 1.00 82.62 86 ALA A O 1
ATOM 632 N N . LEU A 1 87 ? 5.071 -4.336 3.870 1.00 83.38 87 LEU A N 1
ATOM 633 C CA . LEU A 1 87 ? 6.286 -3.858 3.205 1.00 83.38 87 LEU A CA 1
ATOM 634 C C . LEU A 1 87 ? 7.504 -4.741 3.497 1.00 83.38 87 LEU A C 1
ATOM 636 O O . LEU A 1 87 ? 8.302 -4.980 2.598 1.00 83.38 87 LEU A O 1
ATOM 640 N N . ALA A 1 88 ? 7.643 -5.247 4.724 1.00 86.69 88 ALA A N 1
ATOM 641 C CA . ALA A 1 88 ? 8.785 -6.073 5.118 1.00 86.69 88 ALA A CA 1
ATOM 642 C C . ALA A 1 88 ? 8.841 -7.423 4.383 1.00 86.69 88 ALA A C 1
ATOM 644 O O . ALA A 1 88 ? 9.916 -7.995 4.229 1.00 86.69 88 ALA A O 1
ATOM 645 N N . GLY A 1 89 ? 7.690 -7.938 3.944 1.00 84.81 89 GLY A N 1
ATOM 646 C CA . GLY A 1 89 ? 7.592 -9.216 3.248 1.00 84.81 89 GLY A CA 1
ATOM 647 C C . GLY A 1 89 ? 7.601 -9.121 1.725 1.00 84.81 89 GLY A C 1
ATOM 648 O O . GLY A 1 89 ? 7.486 -10.165 1.091 1.00 84.81 89 GLY A O 1
ATOM 649 N N . MET A 1 90 ? 7.668 -7.925 1.130 1.00 84.88 90 MET A N 1
ATOM 650 C CA . MET A 1 90 ? 7.562 -7.748 -0.321 1.00 84.88 90 MET A CA 1
ATOM 651 C C . MET A 1 90 ? 8.930 -7.612 -0.989 1.00 84.88 90 MET A C 1
ATOM 653 O O . MET A 1 90 ? 9.722 -6.738 -0.644 1.00 84.88 90 MET A O 1
ATOM 657 N N . THR A 1 91 ? 9.166 -8.428 -2.011 1.00 87.50 91 THR A N 1
ATOM 658 C CA . THR A 1 91 ? 10.267 -8.264 -2.959 1.00 87.50 91 THR A CA 1
ATOM 659 C C . THR A 1 91 ? 9.696 -8.041 -4.353 1.00 87.50 91 THR A C 1
ATOM 661 O O . THR A 1 91 ? 8.673 -8.612 -4.727 1.00 87.50 91 THR A O 1
ATOM 664 N N . ALA A 1 92 ? 10.325 -7.156 -5.118 1.00 85.81 92 ALA A N 1
ATOM 665 C CA . ALA A 1 92 ? 9.911 -6.838 -6.474 1.00 85.81 92 ALA A CA 1
ATOM 666 C C . ALA A 1 92 ? 11.104 -7.033 -7.402 1.00 85.81 92 ALA A C 1
ATOM 668 O O . ALA A 1 92 ? 12.144 -6.397 -7.235 1.00 85.81 92 ALA A O 1
ATOM 669 N N . GLU A 1 93 ? 10.941 -7.919 -8.370 1.00 87.31 93 GLU A N 1
ATOM 670 C CA . GLU A 1 93 ? 11.929 -8.230 -9.384 1.00 87.31 93 GLU A CA 1
ATOM 671 C C . GLU A 1 93 ? 11.411 -7.752 -10.731 1.00 87.31 93 GLU A C 1
ATOM 673 O O . GLU A 1 93 ? 10.308 -8.090 -11.162 1.00 87.31 93 GLU A O 1
ATOM 678 N N . ARG A 1 94 ? 12.216 -6.938 -11.406 1.00 84.88 94 ARG A N 1
ATOM 679 C CA . ARG A 1 94 ? 11.923 -6.475 -12.756 1.00 84.88 94 ARG A CA 1
ATOM 680 C C . ARG A 1 94 ? 12.719 -7.315 -13.740 1.00 84.88 94 ARG A C 1
ATOM 682 O O . ARG A 1 94 ? 13.941 -7.383 -13.642 1.00 84.88 94 ARG A O 1
ATOM 689 N N . GLN A 1 95 ? 12.033 -7.898 -14.712 1.00 87.31 95 GLN A N 1
ATOM 690 C CA . GLN A 1 95 ? 12.648 -8.611 -15.820 1.00 87.31 95 GLN A CA 1
ATOM 691 C C . GLN A 1 95 ? 12.423 -7.824 -17.110 1.00 87.31 95 GLN A C 1
ATOM 693 O O . GLN A 1 95 ? 11.297 -7.499 -17.491 1.00 87.31 95 GLN A O 1
ATOM 698 N N . LEU A 1 96 ? 13.531 -7.480 -17.761 1.00 85.44 96 LEU A N 1
ATOM 699 C CA . LEU A 1 96 ? 13.562 -6.794 -19.045 1.00 85.44 96 LEU A CA 1
ATOM 700 C C . LEU A 1 96 ? 14.103 -7.785 -20.082 1.00 85.44 96 LEU A C 1
ATOM 702 O O . LEU A 1 96 ? 15.210 -8.292 -19.894 1.00 85.44 96 LEU A O 1
ATOM 706 N N . PRO A 1 97 ? 13.380 -8.057 -21.179 1.00 82.81 97 PRO A N 1
ATOM 707 C CA . PRO A 1 97 ? 13.831 -9.007 -22.193 1.00 82.81 97 PRO A CA 1
ATOM 708 C C . PRO A 1 97 ? 15.064 -8.502 -22.957 1.00 82.81 97 PRO A C 1
ATOM 710 O O . PRO A 1 97 ? 15.800 -9.297 -23.539 1.00 82.81 97 PRO A O 1
ATOM 713 N N . ARG A 1 98 ? 15.296 -7.181 -22.980 1.00 81.62 98 ARG A N 1
ATOM 714 C CA . ARG A 1 98 ? 16.439 -6.537 -23.642 1.00 81.62 98 ARG A CA 1
ATOM 715 C C . ARG A 1 98 ? 17.001 -5.415 -22.773 1.00 81.62 98 ARG A C 1
ATOM 717 O O . ARG A 1 98 ? 16.249 -4.682 -22.139 1.00 81.62 98 ARG A O 1
ATOM 724 N N . SER A 1 99 ? 18.325 -5.266 -22.774 1.00 77.44 99 SER A N 1
ATOM 725 C CA . SER A 1 99 ? 19.040 -4.207 -22.045 1.00 77.44 99 SER A CA 1
ATOM 726 C C . SER A 1 99 ? 19.035 -2.851 -22.766 1.00 77.44 99 SER A C 1
ATOM 728 O O . SER A 1 99 ? 19.255 -1.813 -22.140 1.00 77.44 99 SER A O 1
ATOM 730 N N . SER A 1 100 ? 18.759 -2.836 -24.072 1.00 77.06 100 SER A N 1
ATOM 731 C CA . SER A 1 100 ? 18.610 -1.620 -24.871 1.00 77.06 100 SER A CA 1
ATOM 732 C C . SER A 1 100 ? 17.428 -1.736 -25.831 1.00 77.06 100 SER A C 1
ATOM 734 O O . SER A 1 100 ? 17.163 -2.802 -26.392 1.00 77.06 100 SER A O 1
ATOM 736 N N . VAL A 1 101 ? 16.710 -0.626 -25.997 1.00 79.94 101 VAL A N 1
ATOM 737 C CA . VAL A 1 101 ? 15.554 -0.505 -26.896 1.00 79.94 101 VAL A CA 1
ATOM 738 C C . VAL A 1 101 ? 15.710 0.774 -27.711 1.00 79.94 101 VAL A C 1
ATOM 740 O O . VAL A 1 101 ? 16.134 1.812 -27.185 1.00 79.94 101 VAL A O 1
ATOM 743 N N . ARG A 1 102 ? 15.436 0.698 -29.019 1.00 81.06 102 ARG A N 1
ATOM 744 C CA . ARG A 1 102 ? 15.560 1.856 -29.916 1.00 81.06 102 ARG A CA 1
ATOM 745 C C . ARG A 1 102 ? 14.400 2.828 -29.704 1.00 81.06 102 ARG A C 1
ATOM 747 O O . ARG A 1 102 ? 13.339 2.461 -29.217 1.00 81.06 102 ARG A O 1
ATOM 754 N N . ALA A 1 103 ? 14.616 4.090 -30.073 1.00 82.81 103 ALA A N 1
ATOM 755 C CA . ALA A 1 103 ? 13.546 5.084 -30.061 1.00 82.81 103 ALA A CA 1
ATOM 756 C C . ALA A 1 103 ? 12.380 4.622 -30.950 1.00 82.81 103 ALA A C 1
ATOM 758 O O . ALA A 1 103 ? 12.619 4.171 -32.071 1.00 82.81 103 ALA A O 1
ATOM 759 N N . GLY A 1 104 ? 11.147 4.748 -30.459 1.00 83.06 104 GLY A N 1
ATOM 760 C CA . GLY A 1 104 ? 9.938 4.338 -31.172 1.00 83.06 104 GLY A CA 1
ATOM 761 C C . GLY A 1 104 ? 9.598 2.849 -31.066 1.00 83.06 104 GLY A C 1
ATOM 762 O O . GLY A 1 104 ? 8.573 2.436 -31.602 1.00 83.06 104 GLY A O 1
ATOM 763 N N . GLU A 1 105 ? 10.412 2.036 -30.384 1.00 82.50 105 GLU A N 1
ATOM 764 C CA . GLU A 1 105 ? 10.061 0.650 -30.065 1.00 82.50 105 GLU A CA 1
ATOM 765 C C . GLU A 1 105 ? 9.325 0.569 -28.720 1.00 82.50 105 GLU A C 1
ATOM 767 O O . GLU A 1 105 ? 9.670 1.251 -27.751 1.00 82.50 105 GLU A O 1
ATOM 772 N N . ALA A 1 106 ? 8.315 -0.299 -28.655 1.00 82.38 106 ALA A N 1
ATOM 773 C CA . ALA A 1 106 ? 7.642 -0.622 -27.408 1.00 82.38 106 ALA A CA 1
ATOM 774 C C . ALA A 1 106 ? 8.530 -1.529 -26.543 1.00 82.38 106 ALA A C 1
ATOM 776 O O . ALA A 1 106 ? 9.032 -2.562 -26.995 1.00 82.38 106 ALA A O 1
ATOM 777 N N . LEU A 1 107 ? 8.728 -1.147 -25.282 1.00 83.56 107 LEU A N 1
ATOM 778 C CA . LEU A 1 107 ? 9.423 -1.968 -24.299 1.00 83.56 107 LEU A CA 1
ATOM 779 C C . LEU A 1 107 ? 8.397 -2.786 -23.519 1.00 83.56 107 LEU A C 1
ATOM 781 O O . LEU A 1 107 ? 7.646 -2.246 -22.706 1.00 83.56 107 LEU A O 1
ATOM 785 N N . HIS A 1 108 ? 8.420 -4.099 -23.729 1.00 85.44 108 HIS A N 1
ATOM 786 C CA . HIS A 1 108 ? 7.695 -5.045 -22.889 1.00 85.44 108 HIS A CA 1
ATOM 787 C C . HIS A 1 108 ? 8.518 -5.333 -21.633 1.00 85.44 108 HIS A C 1
ATOM 789 O O . HIS A 1 108 ? 9.649 -5.813 -21.722 1.00 85.44 108 HIS A O 1
ATOM 795 N N . GLY A 1 109 ? 7.971 -5.008 -20.466 1.00 84.88 109 GLY A N 1
ATOM 796 C CA . GLY A 1 109 ? 8.558 -5.310 -19.167 1.00 84.88 109 GLY A CA 1
ATOM 797 C C . GLY A 1 109 ? 7.695 -6.300 -18.396 1.00 84.88 109 GLY A C 1
ATOM 798 O O . GLY A 1 109 ? 6.468 -6.288 -18.502 1.00 84.88 109 GLY A O 1
ATOM 799 N N . MET A 1 110 ? 8.341 -7.145 -17.596 1.00 86.50 110 MET A N 1
ATOM 800 C CA . MET A 1 110 ? 7.666 -7.996 -16.620 1.00 86.50 110 MET A CA 1
ATOM 801 C C . MET A 1 110 ? 8.065 -7.559 -15.215 1.00 86.50 110 MET A C 1
ATOM 803 O O . MET A 1 110 ? 9.250 -7.428 -14.901 1.00 86.50 110 MET A O 1
ATOM 807 N N . LEU A 1 111 ? 7.072 -7.331 -14.361 1.00 85.81 111 LEU A N 1
ATOM 808 C CA . LEU A 1 111 ? 7.267 -7.059 -12.944 1.00 85.81 111 LEU A CA 1
ATOM 809 C C . LEU A 1 111 ? 6.750 -8.246 -12.134 1.00 85.81 111 LEU A C 1
ATOM 811 O O . LEU A 1 111 ? 5.549 -8.521 -12.114 1.00 85.81 111 LEU A O 1
ATOM 815 N N . HIS A 1 112 ? 7.657 -8.924 -11.442 1.00 86.75 112 HIS A N 1
ATOM 816 C CA . HIS A 1 112 ? 7.345 -9.991 -10.506 1.00 86.75 112 HIS A CA 1
ATOM 817 C C . HIS A 1 112 ? 7.357 -9.434 -9.090 1.00 86.75 112 HIS A C 1
ATOM 819 O O . HIS A 1 112 ? 8.384 -9.000 -8.578 1.00 86.75 112 HIS A O 1
ATOM 825 N N . ILE A 1 113 ? 6.200 -9.443 -8.443 1.00 85.88 113 ILE A N 1
ATOM 826 C CA . ILE A 1 113 ? 6.053 -9.044 -7.049 1.00 85.88 113 ILE A CA 1
ATOM 827 C C . ILE A 1 113 ? 5.854 -10.317 -6.243 1.00 85.88 113 ILE A C 1
ATOM 829 O O . ILE A 1 113 ? 4.877 -11.042 -6.439 1.00 85.88 113 ILE A O 1
ATOM 833 N N . HIS A 1 114 ? 6.779 -10.581 -5.332 1.00 87.19 114 HIS A N 1
ATOM 834 C CA . HIS A 1 114 ? 6.726 -11.687 -4.396 1.00 87.19 114 HIS A CA 1
ATOM 835 C C . HIS A 1 114 ? 6.421 -11.156 -3.001 1.00 87.19 114 HIS A C 1
ATOM 837 O O . HIS A 1 114 ? 6.941 -10.130 -2.571 1.00 87.19 114 HIS A O 1
ATOM 843 N N . SER A 1 115 ? 5.564 -11.867 -2.282 1.00 86.94 115 SER A N 1
ATOM 844 C CA . SER A 1 115 ? 5.259 -11.592 -0.889 1.00 86.94 115 SER A CA 1
ATOM 845 C C . SER A 1 115 ? 5.479 -12.842 -0.049 1.00 86.94 115 SER A C 1
ATOM 847 O O . SER A 1 115 ? 4.948 -13.916 -0.346 1.00 86.94 115 SER A O 1
ATOM 849 N N . ALA A 1 116 ? 6.255 -12.701 1.022 1.00 87.06 116 ALA A N 1
ATOM 850 C CA . ALA A 1 116 ? 6.508 -13.765 1.987 1.00 87.06 116 ALA A CA 1
ATOM 851 C C . ALA A 1 116 ? 5.246 -14.134 2.788 1.00 87.06 116 ALA A C 1
ATOM 853 O O . ALA A 1 116 ? 5.086 -15.281 3.207 1.00 87.06 116 ALA A O 1
ATOM 854 N N . ILE A 1 117 ? 4.336 -13.174 2.983 1.00 83.81 117 ILE A N 1
ATOM 855 C CA . ILE A 1 117 ? 3.137 -13.314 3.812 1.00 83.81 117 ILE A CA 1
ATOM 856 C C . ILE A 1 117 ? 1.907 -13.055 2.932 1.00 83.81 117 ILE A C 1
ATOM 858 O O . ILE A 1 117 ? 1.880 -12.059 2.217 1.00 83.81 117 ILE A O 1
ATOM 862 N N . PRO A 1 118 ? 0.867 -13.908 2.954 1.00 79.19 118 PRO A N 1
ATOM 863 C CA . PRO A 1 118 ? -0.386 -13.584 2.285 1.00 79.19 118 PRO A CA 1
ATOM 864 C C . PRO A 1 118 ? -1.030 -12.382 2.986 1.00 79.19 118 PRO A C 1
ATOM 866 O O . PRO A 1 118 ? -1.369 -12.456 4.165 1.00 79.19 118 PRO A O 1
ATOM 869 N N . LEU A 1 119 ? -1.179 -11.271 2.267 1.00 70.06 119 LEU A N 1
ATOM 870 C CA . LEU A 1 119 ? -1.713 -10.026 2.813 1.00 70.06 119 LEU A CA 1
ATOM 871 C C . LEU A 1 119 ? -3.162 -9.843 2.365 1.00 70.06 119 LEU A C 1
ATOM 873 O O . LEU A 1 119 ? -3.401 -9.431 1.227 1.00 70.06 119 LEU A O 1
ATOM 877 N N . PRO A 1 120 ? -4.146 -10.150 3.224 1.00 67.19 120 PRO A N 1
ATOM 878 C CA . PRO A 1 120 ? -5.529 -9.866 2.898 1.00 67.19 120 PRO A CA 1
ATOM 879 C C . PRO A 1 120 ? -5.745 -8.342 2.909 1.00 67.19 120 PRO A C 1
ATOM 881 O O . PRO A 1 120 ? -5.229 -7.638 3.774 1.00 67.19 120 PRO A O 1
ATOM 884 N N . PHE A 1 121 ? -6.515 -7.838 1.942 1.00 70.12 121 PHE A N 1
ATOM 885 C CA . PHE A 1 121 ? -6.990 -6.443 1.880 1.00 70.12 121 PHE A CA 1
ATOM 886 C C . PHE A 1 121 ? -5.935 -5.353 1.646 1.00 70.12 121 PHE A C 1
ATOM 888 O O . PHE A 1 121 ? -6.222 -4.175 1.841 1.00 70.12 121 PHE A O 1
ATOM 895 N N . VAL A 1 122 ? -4.737 -5.709 1.187 1.00 68.69 122 VAL A N 1
ATOM 896 C CA . VAL A 1 122 ? -3.702 -4.723 0.868 1.00 68.69 122 VAL A CA 1
ATOM 897 C C . VAL A 1 122 ? -3.742 -4.354 -0.611 1.00 68.69 122 VAL A C 1
ATOM 899 O O . VAL A 1 122 ? -3.496 -5.197 -1.467 1.00 68.69 122 VAL A O 1
ATOM 902 N N . TRP A 1 123 ? -3.993 -3.080 -0.908 1.00 73.06 123 TRP A N 1
ATOM 903 C CA . TRP A 1 123 ? -3.872 -2.533 -2.255 1.00 73.06 123 TRP A CA 1
ATOM 904 C C . TRP A 1 123 ? -2.458 -2.000 -2.433 1.00 73.06 123 TRP A C 1
ATOM 906 O O . TRP A 1 123 ? -1.998 -1.159 -1.657 1.00 73.06 123 TRP A O 1
ATOM 916 N N . PHE A 1 124 ? -1.761 -2.489 -3.453 1.00 72.81 124 PHE A N 1
ATOM 917 C CA . PHE A 1 124 ? -0.457 -1.959 -3.821 1.00 72.81 124 PHE A CA 1
ATOM 918 C C . PHE A 1 124 ? -0.524 -1.319 -5.203 1.00 72.81 124 PHE A C 1
ATOM 920 O O . PHE A 1 124 ? -1.188 -1.807 -6.118 1.00 72.81 124 PHE A O 1
ATOM 927 N N . SER A 1 125 ? 0.189 -0.206 -5.336 1.00 72.94 125 SER A N 1
ATOM 928 C CA . SER A 1 125 ? 0.498 0.415 -6.616 1.00 72.94 125 SER A CA 1
ATOM 929 C C . SER A 1 125 ? 2.002 0.320 -6.818 1.00 72.94 125 SER A C 1
ATOM 931 O O . SER A 1 125 ? 2.774 0.857 -6.019 1.00 72.94 125 SER A O 1
ATOM 933 N N . ALA A 1 126 ? 2.413 -0.400 -7.859 1.00 71.50 126 ALA A N 1
ATOM 934 C CA . ALA A 1 126 ? 3.794 -0.379 -8.312 1.00 71.50 126 ALA A CA 1
ATOM 935 C C . ALA A 1 126 ? 3.971 0.826 -9.232 1.00 71.50 126 ALA A C 1
ATOM 937 O O . ALA A 1 126 ? 3.201 0.979 -10.175 1.00 71.50 126 ALA A O 1
ATOM 938 N N . ASN A 1 127 ? 4.960 1.670 -8.940 1.00 70.56 127 ASN A N 1
ATOM 939 C CA . ASN A 1 127 ? 5.370 2.751 -9.827 1.00 70.56 127 ASN A CA 1
ATOM 940 C C . ASN A 1 127 ? 6.735 2.386 -10.401 1.00 70.56 127 ASN A C 1
ATOM 942 O O . ASN A 1 127 ? 7.704 2.291 -9.647 1.00 70.56 127 ASN A O 1
ATOM 946 N N . ASP A 1 128 ? 6.790 2.163 -11.709 1.00 71.31 128 ASP A N 1
ATOM 947 C CA . ASP A 1 128 ? 8.057 2.074 -12.431 1.00 71.31 128 ASP A CA 1
ATOM 948 C C . ASP A 1 128 ? 8.449 3.478 -12.899 1.00 71.31 128 ASP A C 1
ATOM 950 O O . ASP A 1 128 ? 7.598 4.235 -13.375 1.00 71.31 128 ASP A O 1
ATOM 954 N N . GLU A 1 129 ? 9.720 3.825 -12.713 1.00 69.50 129 GLU A N 1
ATOM 955 C CA . GLU A 1 129 ? 10.295 5.117 -13.072 1.00 69.50 129 GLU A CA 1
ATOM 956 C C . GLU A 1 129 ? 11.427 4.881 -14.076 1.00 69.50 129 GLU A C 1
ATOM 958 O O . GLU A 1 129 ? 12.444 4.261 -13.761 1.00 69.50 129 GLU A O 1
ATOM 963 N N . ALA A 1 130 ? 11.248 5.374 -15.303 1.00 69.75 130 ALA A N 1
ATOM 964 C CA . ALA A 1 130 ? 12.271 5.335 -16.344 1.00 69.75 130 ALA A CA 1
ATOM 965 C C . ALA A 1 130 ? 12.925 6.718 -16.473 1.00 69.75 130 ALA A C 1
ATOM 967 O O . ALA A 1 130 ? 12.239 7.714 -16.707 1.00 69.75 130 ALA A O 1
ATOM 968 N N . VAL A 1 131 ? 14.253 6.786 -16.335 1.00 66.75 131 VAL A N 1
ATOM 969 C CA . VAL A 1 131 ? 15.033 8.024 -16.481 1.00 66.75 131 VAL A CA 1
ATOM 970 C C . VAL A 1 131 ? 15.811 7.965 -17.798 1.00 66.75 131 VAL A C 1
ATOM 972 O O . VAL A 1 131 ? 16.720 7.142 -17.920 1.00 66.75 131 VAL A O 1
ATOM 975 N N . PRO A 1 132 ? 15.483 8.801 -18.801 1.00 67.06 132 PRO A N 1
ATOM 976 C CA . PRO A 1 132 ? 16.193 8.788 -20.074 1.00 67.06 132 PRO A CA 1
ATOM 977 C C . PRO A 1 132 ? 17.669 9.138 -19.870 1.00 67.06 132 PRO A C 1
ATOM 979 O O . PRO A 1 132 ? 17.983 10.154 -19.254 1.00 67.06 132 PRO A O 1
ATOM 982 N N . ALA A 1 133 ? 18.576 8.352 -20.452 1.00 67.75 133 ALA A N 1
ATOM 983 C CA . ALA A 1 133 ? 20.016 8.601 -20.346 1.00 67.75 133 ALA A CA 1
ATOM 984 C C . ALA A 1 133 ? 20.456 9.946 -20.963 1.00 67.75 133 ALA A C 1
ATOM 986 O O . ALA A 1 133 ? 21.499 10.483 -20.606 1.00 67.75 133 ALA A O 1
ATOM 987 N N . SER A 1 134 ? 19.662 10.489 -21.889 1.00 64.50 134 SER A N 1
ATOM 988 C CA . SER A 1 134 ? 19.990 11.666 -22.700 1.00 64.50 134 SER A CA 1
ATOM 989 C C . SER A 1 134 ? 19.160 12.915 -22.384 1.00 64.50 134 SER A C 1
ATOM 991 O O . SER A 1 134 ? 19.361 13.943 -23.030 1.00 64.50 134 SER A O 1
ATOM 993 N N . SER A 1 135 ? 18.230 12.870 -21.421 1.00 57.59 135 SER A N 1
ATOM 994 C CA . SER A 1 135 ? 17.367 14.021 -21.124 1.00 57.59 135 SER A CA 1
ATOM 995 C C . SER A 1 135 ? 17.880 14.826 -19.922 1.00 57.59 135 SER A C 1
ATOM 997 O O . SER A 1 135 ? 17.862 14.315 -18.802 1.00 57.59 135 SER A O 1
ATOM 999 N N . PRO A 1 136 ? 18.266 16.107 -20.096 1.00 63.12 136 PRO A N 1
ATOM 1000 C CA . PRO A 1 136 ? 18.540 17.008 -18.972 1.00 63.12 136 PRO A CA 1
ATOM 1001 C C . PRO A 1 136 ? 17.262 17.376 -18.191 1.00 63.12 136 PRO A C 1
ATOM 1003 O O . PRO A 1 136 ? 17.341 17.854 -17.061 1.00 63.12 136 PRO A O 1
ATOM 1006 N N . GLY A 1 137 ? 16.079 17.120 -18.764 1.00 55.94 137 GLY A N 1
ATOM 1007 C CA . GLY A 1 137 ? 14.799 17.164 -18.064 1.00 55.94 137 GLY A CA 1
ATOM 1008 C C . GLY A 1 137 ? 14.457 15.786 -17.506 1.00 55.94 137 GLY A C 1
ATOM 1009 O O . GLY A 1 137 ? 14.270 14.842 -18.273 1.00 55.94 137 GLY A O 1
ATOM 1010 N N . ARG A 1 138 ? 14.370 15.665 -16.177 1.00 56.47 138 ARG A N 1
ATOM 1011 C CA . ARG A 1 138 ? 13.932 14.456 -15.453 1.00 56.47 138 ARG A CA 1
ATOM 1012 C C . ARG A 1 138 ? 12.435 14.202 -15.654 1.00 56.47 138 ARG A C 1
ATOM 1014 O O . ARG A 1 138 ? 11.652 14.263 -14.707 1.00 56.47 138 ARG A O 1
ATOM 1021 N N . GLU A 1 139 ? 12.020 13.976 -16.890 1.00 56.88 139 GLU A N 1
ATOM 1022 C CA . GLU A 1 139 ? 10.655 13.572 -17.181 1.00 56.88 139 GLU A CA 1
ATOM 1023 C C . GLU A 1 139 ? 10.527 12.090 -16.832 1.00 56.88 139 GLU A C 1
ATOM 1025 O O . GLU A 1 139 ? 10.945 11.205 -17.573 1.00 56.88 139 GLU A O 1
ATOM 1030 N N . CYS A 1 140 ? 10.056 11.848 -15.612 1.00 59.66 140 CYS A N 1
ATOM 1031 C CA . CYS A 1 140 ? 9.830 10.517 -15.089 1.00 59.66 140 CYS A CA 1
ATOM 1032 C C . CYS A 1 140 ? 8.487 10.008 -15.622 1.00 59.66 140 CYS A C 1
ATOM 1034 O O . CYS A 1 140 ? 7.429 10.537 -15.269 1.00 59.66 140 CYS A O 1
ATOM 1036 N N . ILE A 1 141 ? 8.531 9.003 -16.497 1.00 59.06 141 ILE A N 1
ATOM 1037 C CA . ILE A 1 141 ? 7.325 8.300 -16.937 1.00 59.06 141 ILE A CA 1
ATOM 1038 C C . ILE A 1 141 ? 6.915 7.369 -15.802 1.00 59.06 141 ILE A C 1
ATOM 1040 O O . ILE A 1 141 ? 7.690 6.499 -15.412 1.00 59.06 141 ILE A O 1
ATOM 1044 N N . ARG A 1 142 ? 5.706 7.579 -15.273 1.00 62.50 142 ARG A N 1
ATOM 1045 C CA . ARG A 1 142 ? 5.162 6.816 -14.152 1.00 62.50 142 ARG A CA 1
ATOM 1046 C C . ARG A 1 142 ? 4.071 5.881 -14.647 1.00 62.50 142 ARG A C 1
ATOM 1048 O O . ARG A 1 142 ? 2.969 6.327 -14.968 1.00 62.50 142 ARG A O 1
ATOM 1055 N N . CYS A 1 143 ? 4.372 4.592 -14.676 1.00 61.56 143 CYS A N 1
ATOM 1056 C CA . CYS A 1 143 ? 3.386 3.553 -14.948 1.00 61.56 143 CYS A CA 1
ATOM 1057 C C . CYS A 1 143 ? 2.914 2.969 -13.620 1.00 61.56 143 CYS A C 1
ATOM 1059 O O . CYS A 1 143 ? 3.735 2.508 -12.829 1.00 61.56 143 CYS A O 1
ATOM 1061 N N . GLY A 1 144 ? 1.604 3.044 -13.370 1.00 63.09 144 GLY A N 1
ATOM 1062 C CA . GLY A 1 144 ? 0.981 2.597 -12.131 1.00 63.09 144 GLY A CA 1
ATOM 1063 C C . GLY A 1 144 ? -0.066 1.529 -12.393 1.00 63.09 144 GLY A C 1
ATOM 1064 O O . GLY A 1 144 ? -1.132 1.849 -12.907 1.00 63.09 144 GLY A O 1
ATOM 1065 N N . THR A 1 145 ? 0.201 0.291 -11.984 1.00 63.50 145 THR A N 1
ATOM 1066 C CA . THR A 1 145 ? -0.813 -0.773 -11.979 1.00 63.50 145 THR A CA 1
ATOM 1067 C C . THR A 1 145 ? -1.256 -1.017 -10.543 1.00 63.50 145 THR A C 1
ATOM 1069 O O . THR A 1 145 ? -0.425 -1.229 -9.656 1.00 63.50 145 THR A O 1
ATOM 1072 N N . GLY A 1 146 ? -2.566 -0.945 -10.306 1.00 64.12 146 GLY A N 1
ATOM 1073 C CA . GLY A 1 146 ? -3.181 -1.384 -9.060 1.00 64.12 146 GLY A CA 1
ATOM 1074 C C . GLY A 1 146 ? -3.593 -2.840 -9.203 1.00 64.12 146 GLY A C 1
ATOM 1075 O O . GLY A 1 146 ? -4.372 -3.170 -10.092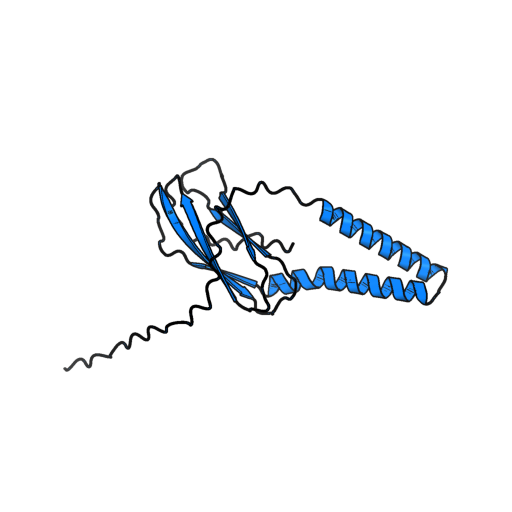 1.00 64.12 146 GLY A O 1
ATOM 1076 N N . ALA A 1 147 ? -3.074 -3.711 -8.346 1.00 66.19 147 ALA A N 1
ATOM 1077 C CA . ALA A 1 147 ? -3.515 -5.096 -8.296 1.00 66.19 147 ALA A CA 1
ATOM 1078 C C . ALA A 1 147 ? -3.995 -5.424 -6.886 1.00 66.19 147 ALA A C 1
ATOM 1080 O O . ALA A 1 147 ? -3.399 -5.012 -5.889 1.00 66.19 147 ALA A O 1
ATOM 1081 N N . MET A 1 148 ? -5.093 -6.172 -6.817 1.00 63.25 148 MET A N 1
ATOM 1082 C CA . MET A 1 148 ? -5.586 -6.728 -5.569 1.00 63.25 148 MET A CA 1
ATOM 1083 C C . MET A 1 148 ? -4.956 -8.119 -5.427 1.00 63.25 148 MET A C 1
ATOM 1085 O O . MET A 1 148 ? -5.277 -9.010 -6.221 1.00 63.25 148 MET A O 1
ATOM 1089 N N . PRO A 1 149 ? -4.030 -8.337 -4.478 1.00 58.19 149 PRO A N 1
ATOM 1090 C CA . PRO A 1 149 ? -3.483 -9.657 -4.241 1.00 58.19 149 PRO A CA 1
ATOM 1091 C C . PRO A 1 149 ? -4.581 -10.539 -3.658 1.00 58.19 149 PRO A C 1
ATOM 1093 O O . PRO A 1 149 ? -4.819 -10.571 -2.454 1.00 58.19 149 PRO A O 1
ATOM 1096 N N . HIS A 1 150 ? -5.266 -11.288 -4.517 1.00 60.31 150 HIS A N 1
ATOM 1097 C CA . HIS A 1 150 ? -6.091 -12.406 -4.079 1.00 60.31 150 HIS A CA 1
ATOM 1098 C C . HIS A 1 150 ? -5.183 -13.471 -3.471 1.00 60.31 150 HIS A C 1
ATOM 1100 O O . HIS A 1 150 ? -4.687 -14.289 -4.228 1.00 60.31 150 HIS A O 1
ATOM 1106 N N . VAL A 1 151 ? -4.929 -13.438 -2.153 1.00 63.25 151 VAL A N 1
ATOM 1107 C CA . VAL A 1 151 ? -4.276 -14.474 -1.299 1.00 63.25 151 VAL A CA 1
ATOM 1108 C C . VAL A 1 151 ? -3.056 -15.194 -1.926 1.00 63.25 151 VAL A C 1
ATOM 1110 O O . VAL A 1 151 ? -2.648 -16.272 -1.501 1.00 63.25 151 VAL A O 1
ATOM 1113 N N . ARG A 1 152 ? -2.440 -14.619 -2.957 1.00 68.19 152 ARG A N 1
ATOM 1114 C CA . ARG A 1 152 ? -1.387 -15.232 -3.763 1.00 68.19 152 ARG A CA 1
ATOM 1115 C C . ARG A 1 152 ? -0.074 -14.603 -3.348 1.00 68.19 152 ARG A C 1
ATOM 1117 O O . ARG A 1 152 ? 0.030 -13.390 -3.203 1.00 68.19 152 ARG A O 1
ATOM 1124 N N . ARG A 1 153 ? 0.926 -15.459 -3.153 1.00 82.88 153 ARG A N 1
ATOM 1125 C CA . ARG A 1 153 ? 2.279 -15.059 -2.746 1.00 82.88 153 ARG A CA 1
ATOM 1126 C C . ARG A 1 153 ? 3.087 -14.433 -3.881 1.00 82.88 153 ARG A C 1
ATOM 1128 O O . ARG A 1 153 ? 4.126 -13.848 -3.613 1.00 82.88 153 ARG A O 1
ATOM 1135 N N . SER A 1 154 ? 2.645 -14.561 -5.130 1.00 84.81 154 SER A N 1
ATOM 1136 C CA . SER A 1 154 ? 3.319 -13.970 -6.283 1.00 84.81 154 SER A CA 1
ATOM 1137 C C . SER A 1 154 ? 2.321 -13.413 -7.287 1.00 84.81 154 SER A C 1
ATOM 1139 O O . SER A 1 154 ? 1.264 -14.001 -7.538 1.00 84.81 154 SER A O 1
AT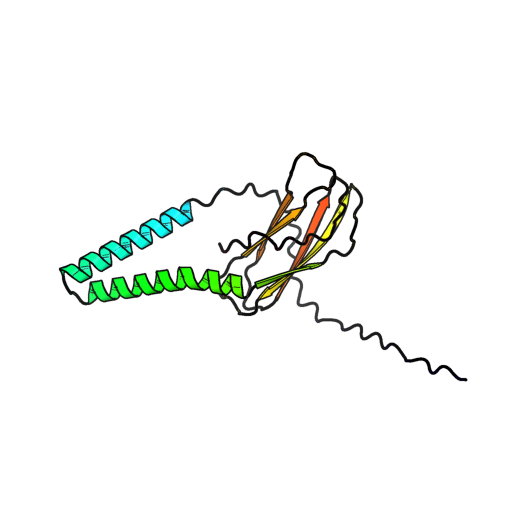OM 1141 N N . ILE A 1 155 ? 2.664 -12.259 -7.852 1.00 83.56 155 ILE A N 1
ATOM 1142 C CA . ILE A 1 155 ? 1.910 -11.573 -8.898 1.00 83.56 155 ILE A CA 1
ATOM 1143 C C . ILE A 1 155 ? 2.898 -11.186 -9.983 1.00 83.56 155 ILE A C 1
ATOM 1145 O O . ILE A 1 155 ? 3.960 -10.640 -9.698 1.00 83.56 155 ILE A O 1
ATOM 1149 N N . THR A 1 156 ? 2.539 -11.491 -11.223 1.00 84.06 156 THR A N 1
ATOM 1150 C CA . THR A 1 156 ? 3.299 -11.069 -12.396 1.00 84.06 156 THR A CA 1
ATOM 1151 C C . THR A 1 156 ? 2.442 -10.075 -13.153 1.00 84.06 156 THR A C 1
ATOM 1153 O O . THR A 1 156 ? 1.305 -10.389 -13.500 1.00 84.06 156 THR A O 1
ATOM 1156 N N . ALA A 1 157 ? 2.967 -8.872 -13.349 1.00 83.06 157 ALA A N 1
ATOM 1157 C CA . ALA A 1 157 ? 2.339 -7.839 -14.151 1.00 83.06 157 ALA A CA 1
ATOM 1158 C C . ALA A 1 157 ? 3.182 -7.620 -15.406 1.00 83.06 157 ALA A C 1
ATOM 1160 O O . ALA A 1 157 ? 4.362 -7.275 -15.320 1.00 83.06 157 ALA A O 1
ATOM 1161 N N . GLU A 1 158 ? 2.566 -7.833 -16.560 1.00 84.00 158 GLU A N 1
ATOM 1162 C CA . GLU A 1 158 ? 3.144 -7.477 -17.850 1.00 84.00 158 GLU A CA 1
ATOM 1163 C C . GLU A 1 158 ? 2.708 -6.059 -18.198 1.00 84.00 158 GLU A C 1
ATOM 1165 O O . GLU A 1 158 ? 1.553 -5.679 -17.987 1.00 84.00 158 GLU A O 1
ATOM 1170 N N . TYR A 1 159 ? 3.642 -5.257 -18.692 1.00 81.25 159 TYR A N 1
ATOM 1171 C CA . TYR A 1 159 ? 3.364 -3.895 -19.112 1.00 81.25 159 TYR A CA 1
ATOM 1172 C C . TYR A 1 159 ? 4.135 -3.558 -20.379 1.00 81.25 159 TYR A C 1
ATOM 1174 O O . TYR A 1 159 ? 5.233 -4.058 -20.627 1.00 81.25 159 TYR A O 1
ATOM 1182 N N . GLU A 1 160 ? 3.540 -2.682 -21.178 1.00 81.94 160 GLU A N 1
ATOM 1183 C CA . GLU A 1 160 ? 4.128 -2.162 -22.401 1.00 81.94 160 GLU A CA 1
ATOM 1184 C C . GLU A 1 160 ? 4.339 -0.656 -22.241 1.00 81.94 160 GLU A C 1
ATOM 1186 O O . GLU A 1 160 ? 3.406 0.096 -21.954 1.00 81.94 160 GLU A O 1
ATOM 1191 N N . LEU A 1 161 ? 5.587 -0.220 -22.394 1.00 79.19 161 LEU A N 1
ATOM 1192 C CA . LEU A 1 161 ? 5.958 1.189 -22.431 1.00 79.19 161 LEU A CA 1
ATOM 1193 C C . LEU A 1 161 ? 6.211 1.596 -23.877 1.00 79.19 161 LEU A C 1
ATOM 1195 O O . LEU A 1 161 ? 7.184 1.149 -24.487 1.00 79.19 161 LEU A O 1
ATOM 1199 N N . ALA A 1 162 ? 5.380 2.493 -24.400 1.00 78.81 162 ALA A N 1
ATOM 1200 C CA . ALA A 1 162 ? 5.685 3.197 -25.636 1.00 78.81 162 ALA A CA 1
ATOM 1201 C C . ALA A 1 162 ? 6.761 4.257 -25.349 1.00 78.81 162 ALA A C 1
ATOM 1203 O O . ALA A 1 162 ? 6.521 5.221 -24.620 1.00 78.81 162 ALA A O 1
ATOM 1204 N N . LEU A 1 163 ? 7.967 4.045 -25.877 1.00 74.50 163 LEU A N 1
ATOM 1205 C CA . LEU A 1 163 ? 9.100 4.951 -25.711 1.00 74.50 163 LEU A CA 1
ATOM 1206 C C . LEU A 1 163 ? 9.251 5.824 -26.959 1.00 74.50 163 LEU A C 1
ATOM 1208 O O . LEU A 1 163 ? 9.743 5.369 -27.990 1.00 74.50 163 LEU A O 1
ATOM 1212 N N . ASP A 1 164 ? 8.928 7.111 -26.848 1.00 73.69 164 ASP A N 1
ATOM 1213 C CA . ASP A 1 164 ? 9.160 8.071 -27.940 1.00 73.69 164 ASP A CA 1
ATOM 1214 C C . ASP A 1 164 ? 10.659 8.364 -28.165 1.00 73.69 164 ASP A C 1
ATOM 1216 O O . ASP A 1 164 ? 11.056 8.914 -29.193 1.00 73.69 164 ASP A O 1
ATOM 1220 N N . ARG A 1 165 ? 11.524 8.010 -27.202 1.00 70.75 165 ARG A N 1
ATOM 1221 C CA . ARG A 1 165 ? 12.977 8.251 -27.237 1.00 70.75 165 ARG A CA 1
ATOM 1222 C C . ARG A 1 165 ? 13.755 7.004 -26.828 1.00 70.75 165 ARG A C 1
ATOM 1224 O O . ARG A 1 165 ? 13.289 6.211 -26.020 1.00 70.75 165 ARG A O 1
ATOM 1231 N N . GLY A 1 166 ? 14.959 6.848 -27.381 1.00 66.06 166 GLY A N 1
ATOM 1232 C CA . GLY A 1 166 ? 15.818 5.693 -27.109 1.00 66.06 166 GLY A CA 1
ATOM 1233 C C . GLY A 1 166 ? 16.222 5.618 -25.637 1.00 66.06 166 GLY A C 1
ATOM 1234 O O . GLY A 1 166 ? 16.545 6.641 -25.028 1.00 66.06 166 GLY A O 1
ATOM 1235 N N . TYR A 1 167 ? 16.217 4.406 -25.080 1.00 65.50 167 TYR A N 1
ATOM 1236 C CA . TYR A 1 167 ? 16.526 4.154 -23.675 1.00 65.50 167 TYR A CA 1
ATOM 1237 C C . TYR A 1 167 ? 17.680 3.158 -23.556 1.00 65.50 167 TYR A C 1
ATOM 1239 O O . TYR A 1 167 ? 17.626 2.043 -24.079 1.00 65.50 167 TYR A O 1
ATOM 1247 N N . THR A 1 168 ? 18.732 3.550 -22.842 1.00 61.31 168 THR A N 1
ATOM 1248 C CA . THR A 1 168 ? 19.817 2.652 -22.435 1.00 61.31 168 THR A CA 1
ATOM 1249 C C . THR A 1 168 ? 19.648 2.365 -20.954 1.00 61.31 168 THR A C 1
ATOM 1251 O O . THR A 1 168 ? 19.963 3.212 -20.117 1.00 61.31 168 THR A O 1
ATOM 1254 N N . GLY A 1 169 ? 19.118 1.189 -20.627 1.00 54.75 169 GLY A N 1
ATOM 1255 C CA . GLY A 1 169 ? 19.019 0.751 -19.244 1.00 54.75 169 GLY A CA 1
ATOM 1256 C C . GLY A 1 169 ? 20.388 0.291 -18.765 1.00 54.75 169 GLY A C 1
ATOM 1257 O O . GLY A 1 169 ? 20.758 -0.858 -18.990 1.00 54.75 169 GLY A O 1
ATOM 1258 N N . SER A 1 170 ? 21.146 1.155 -18.084 1.00 45.66 170 SER A N 1
ATOM 1259 C CA . SER A 1 170 ? 22.068 0.617 -17.085 1.00 45.66 170 SER A CA 1
ATOM 1260 C C . SER A 1 170 ? 21.196 0.015 -15.989 1.00 45.66 170 SER A C 1
ATOM 1262 O O . SER A 1 170 ? 20.164 0.592 -15.646 1.00 45.66 170 SER A O 1
ATOM 1264 N N . ALA A 1 171 ? 21.544 -1.189 -15.532 1.00 46.41 171 ALA A N 1
ATOM 1265 C CA . ALA A 1 171 ? 20.812 -1.912 -14.501 1.00 46.41 171 ALA A CA 1
ATOM 1266 C C . ALA A 1 171 ? 20.386 -0.938 -13.395 1.00 46.41 171 ALA A C 1
ATOM 1268 O O . ALA A 1 171 ? 21.225 -0.399 -12.672 1.00 46.41 171 ALA A O 1
ATOM 1269 N N . ILE A 1 172 ? 19.084 -0.652 -13.338 1.00 45.56 172 ILE A N 1
ATOM 1270 C CA . ILE A 1 172 ? 18.513 0.288 -12.385 1.00 45.56 172 ILE A CA 1
ATOM 1271 C C . ILE A 1 172 ? 18.613 -0.418 -11.038 1.00 45.56 172 ILE A C 1
ATOM 1273 O O . ILE A 1 172 ? 17.749 -1.197 -10.657 1.00 45.56 172 ILE A O 1
ATOM 1277 N N . SER A 1 173 ? 19.708 -0.176 -10.322 1.00 42.06 173 SER A N 1
ATOM 1278 C CA . SER A 1 173 ? 19.960 -0.681 -8.969 1.00 42.06 173 SER A CA 1
ATOM 1279 C C . SER A 1 173 ? 19.102 0.031 -7.913 1.00 42.06 173 SER A C 1
ATOM 1281 O O . SER A 1 173 ? 19.395 -0.022 -6.719 1.00 42.06 173 SER A O 1
ATOM 1283 N N . GLY A 1 174 ? 18.069 0.753 -8.345 1.00 45.56 174 GLY A N 1
ATOM 1284 C CA . GLY A 1 174 ? 17.108 1.419 -7.490 1.00 45.56 174 GLY A CA 1
ATOM 1285 C C . GLY A 1 174 ? 15.929 0.495 -7.256 1.00 45.56 174 GLY A C 1
ATOM 1286 O O . GLY A 1 174 ? 15.142 0.254 -8.166 1.00 45.56 174 GLY A O 1
ATOM 1287 N N . TRP A 1 175 ? 15.802 0.006 -6.026 1.00 42.50 175 TRP A N 1
ATOM 1288 C CA . TRP A 1 175 ? 14.558 -0.562 -5.517 1.00 42.50 175 TRP A CA 1
ATOM 1289 C C . TRP A 1 175 ? 13.366 0.317 -5.929 1.00 42.50 175 TRP A C 1
ATOM 1291 O O . TRP A 1 175 ? 13.512 1.545 -5.910 1.00 42.50 175 TRP A O 1
ATOM 1301 N N . PRO A 1 176 ? 12.193 -0.254 -6.262 1.00 48.59 176 PRO A N 1
ATOM 1302 C CA . PRO A 1 176 ? 10.989 0.541 -6.484 1.00 48.59 176 PRO A CA 1
ATOM 1303 C C . PRO A 1 176 ? 10.744 1.413 -5.247 1.00 48.59 176 PRO A C 1
ATOM 1305 O O . PRO A 1 176 ? 10.413 0.914 -4.173 1.00 48.59 176 PRO A O 1
ATOM 1308 N N . GLN A 1 177 ? 10.969 2.724 -5.374 1.00 44.94 177 GLN A N 1
ATOM 1309 C CA . GLN A 1 177 ? 11.095 3.613 -4.213 1.00 44.94 177 GLN A CA 1
ATOM 1310 C C . GLN A 1 177 ? 9.770 3.921 -3.509 1.00 44.94 177 GLN A C 1
ATOM 1312 O O . GLN A 1 177 ? 9.761 4.577 -2.469 1.00 44.94 177 GLN A O 1
ATOM 1317 N N . ALA A 1 178 ? 8.637 3.447 -4.023 1.00 48.84 178 ALA A N 1
ATOM 1318 C CA . ALA A 1 178 ? 7.360 3.666 -3.368 1.00 48.84 178 ALA A CA 1
ATOM 1319 C C . ALA A 1 178 ? 6.356 2.570 -3.721 1.00 48.84 178 ALA A C 1
ATOM 1321 O O . ALA A 1 178 ? 5.533 2.735 -4.623 1.00 48.84 178 ALA A O 1
ATOM 1322 N N . ILE A 1 179 ? 6.372 1.478 -2.955 1.00 52.75 179 ILE A N 1
ATOM 1323 C CA . ILE A 1 179 ? 5.149 0.697 -2.759 1.00 52.75 179 ILE A CA 1
ATOM 1324 C C . ILE A 1 179 ? 4.261 1.542 -1.845 1.00 52.75 179 ILE A C 1
ATOM 1326 O O . ILE A 1 179 ? 4.451 1.606 -0.629 1.00 52.75 179 ILE A O 1
ATOM 1330 N N . CYS A 1 180 ? 3.318 2.266 -2.443 1.00 52.38 180 CYS A N 1
ATOM 1331 C CA . CYS A 1 180 ? 2.281 2.935 -1.675 1.00 52.38 180 CYS A CA 1
ATOM 1332 C C . CYS A 1 180 ? 1.202 1.912 -1.337 1.00 52.38 180 CYS A C 1
ATOM 1334 O O . CYS A 1 180 ? 0.505 1.420 -2.222 1.00 52.38 180 CYS A O 1
ATOM 1336 N N . LEU A 1 181 ? 1.075 1.624 -0.045 1.00 52.84 181 LEU A N 1
ATOM 1337 C CA . LEU A 1 181 ? -0.083 0.936 0.501 1.00 52.84 181 LEU A CA 1
ATOM 1338 C C . LEU A 1 181 ? -1.220 1.949 0.596 1.00 52.84 181 LEU A C 1
ATOM 1340 O O . LEU A 1 181 ? -1.120 2.925 1.362 1.00 52.84 181 LEU A O 1
ATOM 1344 N N . VAL A 1 182 ? -2.223 1.752 -0.258 1.00 52.81 182 VAL A N 1
ATOM 1345 C CA . VAL A 1 182 ? -3.452 2.553 -0.301 1.00 52.81 182 VAL A CA 1
ATOM 1346 C C . VAL A 1 182 ? -4.412 2.039 0.756 1.00 52.81 182 VAL A C 1
ATOM 1348 O O . VAL A 1 182 ? -4.593 0.805 0.826 1.00 52.81 182 VAL A O 1
#